Protein AF-A0A0D3BZV1-F1 (afdb_monomer)

Sequence (104 aa):
MSDSVYKWCCLAWLLQIIHDAIEQVKGIYVVIADHGNAEDMVKRDKARKAALDKEGKLQILASHTLKPVPMEVHGLANVAATVMNIHGYVVPSEYEPTLIEVVE

Solvent-accessible surface area (backbone atoms only — not comparable to full-atom values): 6650 Å² total; per-residue (Å²): 134,60,74,66,60,55,52,52,50,52,50,55,52,50,49,49,57,53,49,58,56,34,57,76,70,70,55,86,87,84,84,79,57,95,64,29,36,90,90,52,56,53,35,62,44,98,84,68,43,80,30,59,49,98,87,67,45,77,34,72,37,88,57,72,49,90,54,74,36,90,48,87,89,61,65,78,66,21,51,60,29,31,54,34,46,76,72,72,45,87,64,63,90,88,53,46,66,51,84,71,79,88,81,134

Foldseek 3Di:
DDPLVVVVVVVVVVVVVVVVVCVVVVHDDDDKDQFADSVDQFDADPVRDFDADPVRHTHTDPDTDPDDMPPRPDHPQQVVQQVCVSVVHDDDPPGDHHPDDDDD

pLDDT: mean 89.79, std 10.53, range [46.62, 98.31]

Organism: NCBI:txid109376

Mean predicted aligned error: 5.59 Å

Radius of gyration: 18.83 Å; Cα contacts (8 Å, |Δi|>4): 91; chains: 1; bounding box: 52×28×47 Å

Nearest PDB structures (foldseek):
  3nvl-assembly1_A  TM=9.425E-01  e=2.181E-07  Trypanosoma brucei brucei TREU927
  3igz-assembly1_B  TM=9.292E-01  e=7.372E-06  Leishmania mexicana
  6ldm-assembly1_A  TM=3.639E-01  e=9.628E-01  Saccharomyces cerevisiae S288C
  1ign-assembly2_B  TM=3.424E-01  e=2.844E+00  Saccharomyces cerevisiae

Secondary structure (DSSP, 8-state):
--HHHHHHHHHHHHHHHHHHHHHHTT-------SSB-TT--B-B-TTSPBPB-TTS-B-B--S-B-S--S-SSS-THHHHHHHHHHTTPPPPTTSPPPS-----

Structure (mmCIF, N/CA/C/O backbone):
data_AF-A0A0D3BZV1-F1
#
_entry.id   AF-A0A0D3BZV1-F1
#
loop_
_atom_site.group_PDB
_atom_site.id
_atom_site.type_symbol
_atom_site.label_atom_id
_atom_site.label_alt_id
_atom_site.label_comp_id
_atom_site.label_asym_id
_atom_site.label_entity_id
_atom_site.label_seq_id
_atom_site.pdbx_PDB_ins_code
_atom_site.Cartn_x
_atom_site.Cartn_y
_atom_site.Cartn_z
_atom_site.occupancy
_atom_site.B_iso_or_equiv
_atom_site.auth_seq_id
_atom_site.auth_comp_id
_atom_site.auth_asym_id
_atom_site.auth_atom_id
_atom_site.pdbx_PDB_model_num
ATOM 1 N N . MET A 1 1 ? -23.225 -11.616 6.254 1.00 46.62 1 MET A N 1
ATOM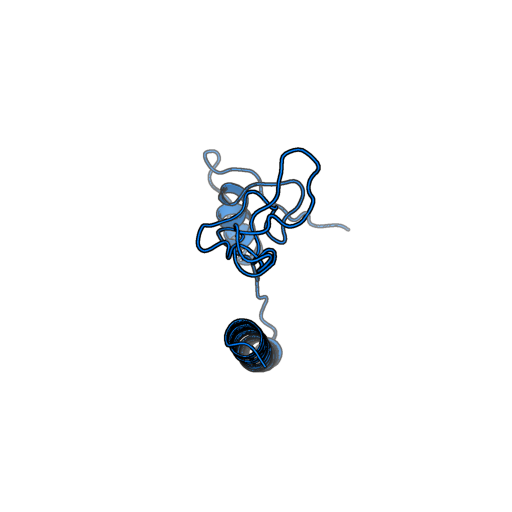 2 C CA . MET A 1 1 ? -21.881 -11.061 5.974 1.00 46.62 1 MET A CA 1
ATOM 3 C C . MET A 1 1 ? -22.014 -9.549 5.945 1.00 46.62 1 MET A C 1
ATOM 5 O O . MET A 1 1 ? -22.911 -9.079 5.261 1.00 46.62 1 MET A O 1
ATOM 9 N N . SER A 1 2 ? -21.243 -8.810 6.746 1.00 55.44 2 SER A N 1
ATOM 10 C CA . SER A 1 2 ? -21.292 -7.340 6.765 1.00 55.44 2 SER A CA 1
ATOM 11 C C . SER A 1 2 ? -20.643 -6.757 5.502 1.00 55.44 2 SER A C 1
ATOM 13 O O . SER A 1 2 ? -19.730 -7.369 4.948 1.00 55.44 2 SER A O 1
ATOM 15 N N . ASP A 1 3 ? -21.080 -5.574 5.063 1.00 59.75 3 ASP A N 1
ATOM 16 C CA . ASP A 1 3 ? -20.610 -4.900 3.835 1.00 59.75 3 ASP A CA 1
ATOM 17 C C . ASP A 1 3 ? -19.082 -4.753 3.735 1.00 59.75 3 ASP A C 1
ATOM 19 O O . ASP A 1 3 ? -18.526 -4.716 2.639 1.00 59.75 3 ASP A O 1
ATOM 23 N N . SER A 1 4 ? -18.381 -4.700 4.871 1.00 57.12 4 SER A N 1
ATOM 24 C CA . SER A 1 4 ? -16.915 -4.628 4.907 1.00 57.12 4 SER A CA 1
ATOM 25 C C . SER A 1 4 ? -16.259 -5.902 4.357 1.00 57.12 4 SER A C 1
ATOM 27 O O . SER A 1 4 ? -15.332 -5.815 3.558 1.00 57.12 4 SER A O 1
ATOM 29 N N . VAL A 1 5 ? -16.792 -7.090 4.678 1.00 61.19 5 VAL A N 1
ATOM 30 C CA . VAL A 1 5 ? -16.254 -8.372 4.178 1.00 61.19 5 VAL A CA 1
ATOM 31 C C . VAL A 1 5 ? -16.363 -8.449 2.654 1.00 61.19 5 VAL A C 1
ATOM 33 O O . VAL A 1 5 ? -15.419 -8.865 1.992 1.00 61.19 5 VAL A O 1
ATOM 36 N N . TYR A 1 6 ? -17.474 -7.975 2.082 1.00 60.78 6 TYR A N 1
ATOM 37 C CA . TYR A 1 6 ? -17.649 -7.938 0.629 1.00 60.78 6 TYR A CA 1
ATOM 38 C C . TYR A 1 6 ? -16.668 -6.988 -0.061 1.00 60.78 6 TYR A C 1
ATOM 40 O O . TYR A 1 6 ? -16.110 -7.346 -1.095 1.00 60.78 6 TYR A O 1
ATOM 48 N N . LYS A 1 7 ? -16.404 -5.806 0.514 1.00 67.00 7 LYS A N 1
ATOM 49 C CA . LYS A 1 7 ? -15.426 -4.857 -0.046 1.00 67.00 7 LYS A CA 1
ATOM 50 C C . LYS A 1 7 ? -14.019 -5.450 -0.098 1.00 67.00 7 LYS A C 1
ATOM 52 O O . LYS A 1 7 ? -13.345 -5.314 -1.116 1.00 67.00 7 LYS A O 1
ATOM 57 N N . TRP A 1 8 ? -13.611 -6.159 0.953 1.00 78.69 8 TRP A N 1
ATOM 58 C CA . TRP A 1 8 ? -12.328 -6.861 0.977 1.00 78.69 8 TRP A CA 1
ATOM 59 C C . TRP A 1 8 ? -12.254 -7.985 -0.059 1.00 78.69 8 TRP A C 1
ATOM 61 O O . TRP A 1 8 ? -11.241 -8.110 -0.743 1.00 78.69 8 TRP A O 1
ATOM 71 N N . CYS A 1 9 ? -13.329 -8.758 -0.233 1.00 83.75 9 CYS A N 1
ATOM 72 C CA . CYS A 1 9 ? -13.386 -9.788 -1.269 1.00 83.75 9 CYS A CA 1
ATOM 73 C C . CYS A 1 9 ? -13.277 -9.196 -2.682 1.00 83.75 9 CYS A C 1
ATOM 75 O O . CYS A 1 9 ? -12.551 -9.743 -3.509 1.00 83.75 9 CYS A O 1
ATOM 77 N N . CYS A 1 10 ? -13.942 -8.069 -2.956 1.00 90.12 10 CYS A N 1
ATOM 78 C CA . CYS A 1 10 ? -13.839 -7.390 -4.249 1.00 90.12 10 CYS A CA 1
ATOM 79 C C . CYS A 1 10 ? -12.420 -6.873 -4.516 1.00 90.12 10 CYS A C 1
ATOM 81 O O . CYS A 1 10 ? -11.918 -7.042 -5.624 1.00 90.12 10 CYS A O 1
ATOM 83 N N . LEU A 1 11 ? -11.766 -6.276 -3.510 1.00 90.50 11 LEU A N 1
ATOM 84 C CA . LEU A 1 11 ? -10.382 -5.814 -3.637 1.00 90.50 11 LEU A CA 1
ATOM 85 C C . LEU A 1 11 ? -9.429 -6.983 -3.904 1.00 90.50 11 LEU A C 1
ATOM 87 O O . LEU A 1 11 ? -8.634 -6.909 -4.833 1.00 90.50 11 LEU A O 1
ATOM 91 N N . ALA A 1 12 ? -9.535 -8.069 -3.136 1.00 91.31 12 ALA A N 1
ATOM 92 C CA . ALA A 1 12 ? -8.698 -9.253 -3.322 1.00 91.31 12 ALA A CA 1
ATOM 93 C C . ALA A 1 12 ? -8.871 -9.860 -4.723 1.00 91.31 12 ALA A C 1
ATOM 95 O O . ALA A 1 12 ? -7.891 -10.198 -5.382 1.00 91.31 12 ALA A O 1
ATOM 96 N N . TRP A 1 13 ? -10.112 -9.943 -5.208 1.00 95.12 13 TRP A N 1
ATOM 97 C CA . TRP A 1 13 ? -10.397 -10.444 -6.549 1.00 95.12 13 TRP A CA 1
ATOM 98 C C . TRP A 1 13 ? -9.835 -9.532 -7.648 1.00 95.12 13 TRP A C 1
ATOM 100 O O . TRP A 1 13 ? -9.218 -10.016 -8.594 1.00 95.12 13 TRP A O 1
ATOM 110 N N . LEU A 1 14 ? -9.982 -8.212 -7.506 1.00 95.00 14 LEU A N 1
ATOM 111 C CA . LEU A 1 14 ? -9.411 -7.249 -8.448 1.00 95.00 14 LEU A CA 1
ATOM 112 C C . LEU A 1 14 ? -7.878 -7.308 -8.469 1.00 95.00 14 LEU A C 1
ATOM 114 O O . LEU A 1 14 ? -7.282 -7.276 -9.543 1.00 95.00 14 LEU A O 1
ATOM 118 N N . LEU A 1 15 ? -7.243 -7.417 -7.299 1.00 94.69 15 LEU A N 1
ATOM 119 C CA . LEU A 1 15 ? -5.790 -7.553 -7.197 1.00 94.69 15 LEU A CA 1
ATOM 120 C C . LEU A 1 15 ? -5.296 -8.812 -7.911 1.00 94.69 15 LEU A C 1
ATOM 122 O O . LEU A 1 15 ? -4.290 -8.731 -8.606 1.00 94.69 15 LEU A O 1
ATOM 126 N N . GLN A 1 16 ? -6.024 -9.929 -7.818 1.00 95.88 16 GLN A N 1
ATOM 127 C CA . GLN A 1 16 ? -5.684 -11.143 -8.562 1.00 95.88 16 GLN A CA 1
ATOM 128 C C . GLN A 1 16 ? -5.728 -10.914 -10.079 1.00 95.88 16 GLN A C 1
ATOM 130 O O . GLN A 1 16 ? -4.803 -11.290 -10.787 1.00 95.88 16 GLN A O 1
ATOM 135 N N . ILE A 1 17 ? -6.763 -10.238 -10.584 1.00 97.44 17 ILE A N 1
ATOM 136 C CA . ILE A 1 17 ? -6.879 -9.938 -12.020 1.00 97.44 17 ILE A CA 1
ATOM 137 C C . ILE A 1 17 ? -5.708 -9.069 -12.499 1.00 97.44 17 ILE A C 1
ATOM 139 O O . ILE A 1 17 ? -5.140 -9.315 -13.562 1.00 97.44 17 ILE A O 1
ATOM 143 N N . ILE A 1 18 ? -5.350 -8.041 -11.724 1.00 97.25 18 ILE A N 1
ATOM 144 C CA . ILE A 1 18 ? -4.241 -7.138 -12.057 1.00 97.25 18 ILE A CA 1
ATOM 145 C C . ILE A 1 18 ? -2.907 -7.887 -12.005 1.00 97.25 18 ILE A C 1
ATOM 147 O O . ILE A 1 18 ? -2.093 -7.737 -12.913 1.00 97.25 18 ILE A O 1
ATOM 151 N N . HIS A 1 19 ? -2.700 -8.710 -10.977 1.00 96.50 19 HIS A N 1
ATOM 152 C CA . HIS A 1 19 ? -1.525 -9.562 -10.833 1.00 96.50 19 HIS A CA 1
ATOM 153 C C . HIS A 1 19 ? -1.310 -10.435 -12.073 1.00 96.50 19 HIS A C 1
ATOM 155 O O . HIS A 1 19 ? -0.256 -10.359 -12.704 1.00 96.50 19 HIS A O 1
ATOM 161 N N . ASP A 1 20 ? -2.340 -11.177 -12.482 1.00 97.75 20 ASP A N 1
ATOM 162 C CA . ASP A 1 20 ? -2.267 -12.098 -13.618 1.00 97.75 20 ASP A CA 1
ATOM 163 C C . ASP A 1 20 ? -1.978 -11.364 -14.939 1.00 97.75 20 ASP A C 1
ATOM 165 O O . ASP A 1 20 ? -1.305 -11.892 -15.827 1.00 97.75 20 ASP A O 1
ATOM 169 N N . ALA A 1 21 ? -2.470 -10.130 -15.094 1.00 98.19 21 ALA A N 1
ATOM 170 C CA . ALA A 1 21 ? -2.174 -9.297 -16.258 1.00 98.19 21 ALA A CA 1
ATOM 171 C C . ALA A 1 21 ? -0.717 -8.800 -16.270 1.00 98.19 21 ALA A C 1
ATOM 173 O O . ALA A 1 21 ? -0.087 -8.744 -17.326 1.00 98.19 21 ALA A O 1
ATOM 174 N N . ILE A 1 22 ? -0.170 -8.450 -15.105 1.00 97.75 22 ILE A N 1
ATOM 175 C CA . ILE A 1 22 ? 1.205 -7.954 -14.969 1.00 97.75 22 ILE A CA 1
ATOM 176 C C . ILE A 1 22 ? 2.217 -9.091 -15.148 1.00 97.75 22 ILE A C 1
ATOM 178 O O . ILE A 1 22 ? 3.241 -8.895 -15.807 1.00 97.75 22 ILE A O 1
ATOM 182 N N . GLU A 1 23 ? 1.911 -10.296 -14.660 1.00 97.12 23 GLU A N 1
ATOM 183 C CA . GLU A 1 23 ? 2.743 -11.483 -14.890 1.00 97.12 23 GLU A CA 1
ATOM 184 C C . GLU A 1 23 ? 2.890 -11.814 -16.382 1.00 97.12 23 GLU A C 1
ATOM 186 O O . GLU A 1 23 ? 3.992 -12.131 -16.836 1.00 97.12 23 GLU A O 1
ATOM 191 N N . GLN A 1 24 ? 1.823 -11.669 -17.180 1.00 98.31 24 GLN A N 1
ATOM 192 C CA . GLN A 1 24 ? 1.865 -11.918 -18.631 1.00 98.31 24 GLN A CA 1
ATOM 193 C C . GLN A 1 24 ? 2.882 -11.035 -19.364 1.00 98.31 24 GLN A C 1
ATOM 195 O O . GLN A 1 24 ? 3.458 -11.456 -20.369 1.00 98.31 24 GLN A O 1
ATOM 200 N N . VAL A 1 25 ? 3.127 -9.826 -18.857 1.00 97.88 25 VAL A N 1
ATOM 201 C CA . VAL A 1 25 ? 4.103 -8.883 -19.419 1.00 97.88 25 VAL A CA 1
ATOM 202 C C . VAL A 1 25 ? 5.425 -8.865 -18.649 1.00 97.88 25 VAL A C 1
ATOM 204 O O . VAL A 1 25 ? 6.292 -8.052 -18.962 1.00 97.88 25 VAL A O 1
ATOM 207 N N . LYS A 1 26 ? 5.601 -9.767 -17.668 1.00 97.25 26 LYS A N 1
ATOM 208 C CA . LYS A 1 26 ? 6.764 -9.824 -16.764 1.00 97.25 26 LYS A CA 1
ATOM 209 C C . LYS A 1 26 ? 7.046 -8.478 -16.085 1.00 97.25 26 LYS A C 1
ATOM 211 O O . LYS A 1 26 ? 8.200 -8.084 -15.924 1.00 97.25 26 LYS A O 1
ATOM 216 N N . GLY A 1 27 ? 5.982 -7.751 -15.751 1.00 96.00 27 GLY A N 1
ATOM 217 C CA . GLY A 1 27 ? 6.075 -6.460 -15.083 1.00 96.00 27 GLY A CA 1
ATOM 218 C C . GLY A 1 27 ? 6.287 -6.597 -13.577 1.00 96.00 27 GLY A C 1
ATOM 219 O O . GLY A 1 27 ? 6.247 -7.687 -13.010 1.00 96.00 27 GLY A O 1
ATOM 220 N N . ILE A 1 28 ? 6.478 -5.454 -12.926 1.00 95.12 28 ILE A N 1
ATOM 221 C CA . ILE A 1 28 ? 6.546 -5.326 -11.469 1.00 95.12 28 ILE A CA 1
ATOM 222 C C . ILE A 1 28 ? 5.349 -4.483 -11.033 1.00 95.12 28 ILE A C 1
ATOM 224 O O . ILE A 1 28 ? 4.987 -3.519 -11.708 1.00 95.12 28 ILE A O 1
ATOM 228 N N . TYR A 1 29 ? 4.735 -4.830 -9.906 1.00 93.75 29 TYR A N 1
ATOM 229 C CA . TYR A 1 29 ? 3.643 -4.062 -9.318 1.00 93.75 29 TYR A CA 1
ATOM 230 C C . TYR A 1 29 ? 3.913 -3.801 -7.840 1.00 93.75 29 TYR A C 1
ATOM 232 O O . TYR A 1 29 ? 4.557 -4.596 -7.159 1.00 93.75 29 TYR A O 1
ATOM 240 N N . VAL A 1 30 ? 3.426 -2.661 -7.357 1.00 92.19 30 VAL A N 1
ATOM 241 C CA . VAL A 1 30 ? 3.579 -2.214 -5.971 1.00 92.19 30 VAL A CA 1
ATOM 242 C C . VAL A 1 30 ? 2.181 -1.979 -5.411 1.00 92.19 30 VAL A C 1
ATOM 244 O O . VAL A 1 30 ? 1.415 -1.197 -5.973 1.00 92.19 30 VAL A O 1
ATOM 247 N N . VAL A 1 31 ? 1.838 -2.664 -4.320 1.00 92.31 31 VAL A N 1
ATOM 248 C CA . VAL A 1 31 ? 0.549 -2.519 -3.627 1.00 92.31 31 VAL A CA 1
ATOM 249 C C . VAL A 1 31 ? 0.786 -1.845 -2.286 1.00 92.31 31 VAL A C 1
ATOM 251 O O . VAL A 1 31 ? 1.541 -2.349 -1.460 1.00 92.31 31 VAL A O 1
ATOM 254 N N . ILE A 1 32 ? 0.117 -0.717 -2.069 1.00 92.69 32 ILE A N 1
ATOM 255 C CA . ILE A 1 32 ? 0.148 0.047 -0.819 1.00 92.69 32 ILE A CA 1
ATOM 256 C C . ILE A 1 32 ? -1.272 0.473 -0.425 1.00 92.69 32 ILE A C 1
ATOM 258 O O . ILE A 1 32 ? -2.212 0.338 -1.209 1.00 92.69 32 ILE A O 1
ATOM 262 N N . ALA A 1 33 ? -1.414 1.024 0.778 1.00 92.88 33 ALA A N 1
ATOM 263 C CA . ALA A 1 33 ? -2.583 1.794 1.192 1.00 92.88 33 ALA A CA 1
ATOM 264 C C . ALA A 1 33 ? -2.125 3.190 1.629 1.00 92.88 33 ALA A C 1
ATOM 266 O O . ALA A 1 33 ? -0.987 3.350 2.060 1.00 92.88 33 ALA A O 1
ATOM 267 N N . ASP A 1 34 ? -2.993 4.190 1.521 1.00 93.50 34 ASP A N 1
ATOM 268 C CA . ASP A 1 34 ? -2.741 5.565 1.965 1.00 93.50 34 ASP A CA 1
ATOM 269 C C . ASP A 1 34 ? -3.049 5.758 3.458 1.00 93.50 34 ASP A C 1
ATOM 271 O O . ASP A 1 34 ? -2.400 6.545 4.145 1.00 93.50 34 ASP A O 1
ATOM 275 N N . HIS A 1 35 ? -4.014 5.014 3.991 1.00 93.44 35 HIS A N 1
ATOM 276 C CA . HIS A 1 35 ? -4.316 4.996 5.417 1.00 93.44 35 HIS A CA 1
ATOM 277 C C . HIS A 1 35 ? -5.049 3.714 5.838 1.00 93.44 35 HIS A C 1
ATOM 279 O O . HIS A 1 35 ? -5.579 2.964 5.018 1.00 93.44 35 HIS A O 1
ATOM 285 N N . GLY A 1 36 ? -5.120 3.481 7.151 1.00 91.88 36 GLY A N 1
ATOM 286 C CA . GLY A 1 36 ? -5.967 2.443 7.737 1.00 91.88 36 GLY A CA 1
ATOM 287 C C . GLY A 1 36 ? -7.441 2.857 7.799 1.00 91.88 36 GLY A C 1
ATOM 288 O O . GLY A 1 36 ? -7.778 4.042 7.883 1.00 91.88 36 GLY A O 1
ATOM 289 N N . ASN A 1 37 ? -8.333 1.877 7.753 1.00 92.38 37 ASN A N 1
ATOM 290 C CA . ASN A 1 37 ? -9.767 2.001 7.999 1.00 92.38 37 ASN A CA 1
ATOM 291 C C . ASN A 1 37 ? -10.339 0.614 8.331 1.00 92.38 37 ASN A C 1
ATOM 293 O O . ASN A 1 37 ? -10.693 0.309 9.470 1.00 92.38 37 ASN A O 1
ATOM 297 N N . ALA A 1 38 ? -10.395 -0.251 7.318 1.00 90.75 38 ALA A N 1
ATOM 298 C CA . ALA A 1 38 ? -11.230 -1.438 7.365 1.00 90.75 38 ALA A CA 1
ATOM 299 C C . ALA A 1 38 ? -10.662 -2.593 8.220 1.00 90.75 38 ALA A C 1
ATOM 301 O O . ALA A 1 38 ? -11.338 -3.598 8.442 1.00 90.75 38 ALA A O 1
ATOM 302 N N . GLU A 1 39 ? -9.451 -2.429 8.748 1.00 90.62 39 GLU A N 1
ATOM 303 C CA . GLU A 1 39 ? -8.795 -3.307 9.715 1.00 90.62 39 GLU A CA 1
ATOM 304 C C . GLU A 1 39 ? -9.189 -3.053 11.185 1.00 90.62 39 GLU A C 1
ATOM 306 O O . GLU A 1 39 ? -8.793 -3.827 12.064 1.00 90.62 39 GLU A O 1
ATOM 311 N N . ASP A 1 40 ? -9.925 -1.978 11.495 1.00 91.25 40 ASP A N 1
ATOM 312 C CA . ASP A 1 40 ? -10.559 -1.792 12.807 1.00 91.25 40 ASP A CA 1
ATOM 313 C C . ASP A 1 40 ? -11.892 -1.045 12.672 1.00 91.25 40 ASP A C 1
ATOM 315 O O . ASP A 1 40 ? -11.948 0.174 12.602 1.00 91.25 40 ASP A O 1
ATOM 319 N N . MET A 1 41 ? -12.998 -1.786 12.666 1.00 92.44 41 MET A N 1
ATOM 320 C CA . MET A 1 41 ? -14.339 -1.221 12.451 1.00 92.44 41 MET A CA 1
ATOM 321 C C . MET A 1 41 ? -15.0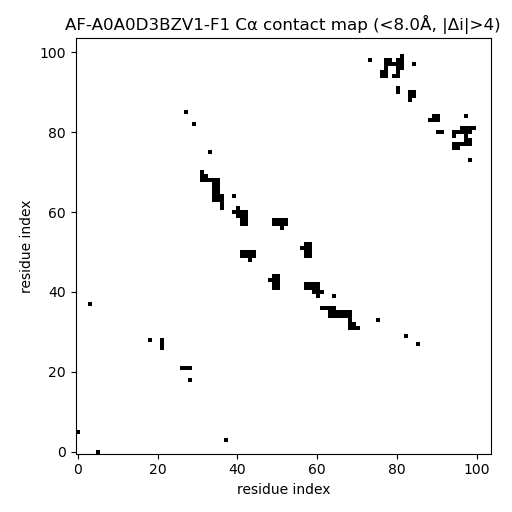59 -0.839 13.752 1.00 92.44 41 MET A C 1
ATOM 323 O O . MET A 1 41 ? -16.259 -0.554 13.740 1.00 92.44 41 MET A O 1
ATOM 327 N N . VAL A 1 42 ? -14.364 -0.875 14.892 1.00 93.56 42 VAL A N 1
ATOM 328 C CA . VAL A 1 42 ? -14.957 -0.686 16.222 1.00 93.56 42 VAL A CA 1
ATOM 329 C C . VAL A 1 42 ? -14.129 0.306 17.029 1.00 93.56 42 VAL A C 1
ATOM 331 O O . VAL A 1 42 ? -12.904 0.226 17.078 1.00 93.56 42 VAL A O 1
ATOM 334 N N . LYS A 1 43 ? -14.798 1.246 17.701 1.00 93.25 43 LYS A N 1
ATOM 335 C CA . LYS A 1 43 ? -14.126 2.189 18.601 1.00 93.25 43 LYS A CA 1
ATOM 336 C C . LYS A 1 43 ? -13.493 1.443 19.771 1.00 93.25 43 LYS A C 1
ATOM 338 O O . LYS A 1 43 ? -14.058 0.481 20.287 1.00 93.25 43 LYS A O 1
ATOM 343 N N . ARG A 1 44 ? -12.339 1.922 20.227 1.00 91.81 44 ARG A N 1
ATOM 344 C CA . ARG A 1 44 ? -11.599 1.333 21.348 1.00 91.81 44 ARG A CA 1
ATOM 345 C C . ARG A 1 44 ? -11.644 2.262 22.554 1.00 91.81 44 ARG A C 1
ATOM 347 O O . ARG A 1 44 ? -11.539 3.477 22.399 1.00 91.81 44 ARG A O 1
ATOM 354 N N . ASP A 1 45 ? -11.789 1.703 23.749 1.00 89.81 45 ASP A N 1
ATOM 355 C CA . ASP A 1 45 ? -11.595 2.451 24.989 1.00 89.81 45 ASP A CA 1
ATOM 356 C C . ASP A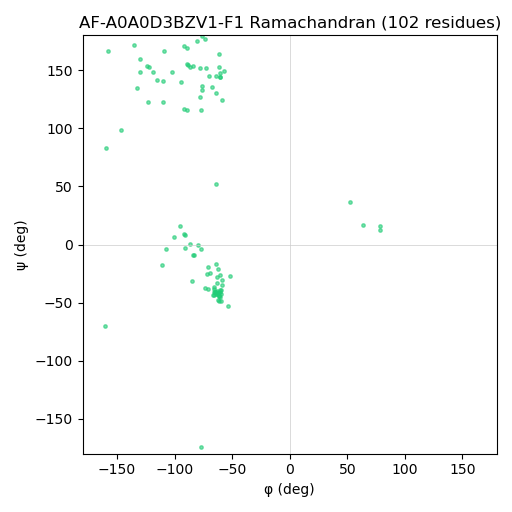 1 45 ? -10.096 2.669 25.287 1.00 89.81 45 ASP A C 1
ATOM 358 O O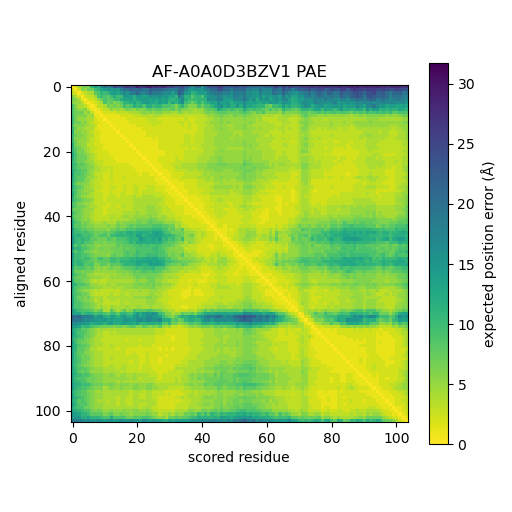 . ASP A 1 45 ? -9.209 2.207 24.561 1.00 89.81 45 ASP A O 1
ATOM 362 N N . LYS A 1 46 ? -9.786 3.358 26.391 1.00 90.06 46 LYS A N 1
ATOM 363 C CA . LYS A 1 46 ? -8.394 3.589 26.820 1.00 90.06 46 LYS A CA 1
ATOM 364 C C . LYS A 1 46 ? -7.635 2.293 27.151 1.00 90.06 46 LYS A C 1
ATOM 366 O O . LYS A 1 46 ? -6.409 2.293 27.122 1.00 90.06 46 LYS A O 1
ATOM 371 N N . ALA A 1 47 ? -8.342 1.202 27.444 1.00 90.94 47 ALA A N 1
ATOM 372 C CA . ALA A 1 47 ? -7.783 -0.126 27.684 1.00 90.94 47 ALA A CA 1
ATOM 373 C C . ALA A 1 47 ? -7.683 -0.972 26.396 1.00 90.94 47 ALA A C 1
ATOM 375 O O . ALA A 1 47 ? -7.366 -2.159 26.464 1.00 90.94 47 ALA A O 1
ATOM 376 N N . ARG A 1 48 ? -7.933 -0.369 25.223 1.00 86.38 48 ARG A N 1
ATOM 377 C CA . ARG A 1 48 ? -7.958 -1.003 23.894 1.00 86.38 48 ARG A CA 1
ATOM 378 C C . ARG A 1 48 ? -9.044 -2.072 23.705 1.00 86.38 48 ARG A C 1
ATOM 380 O O . ARG A 1 48 ? -8.986 -2.846 22.743 1.00 86.38 48 ARG A O 1
ATOM 387 N N . LYS A 1 49 ? -10.058 -2.109 24.571 1.00 92.12 49 LYS A N 1
ATOM 388 C CA . LYS A 1 49 ? -11.230 -2.981 24.414 1.00 92.12 49 LYS A CA 1
ATOM 389 C C . LYS A 1 49 ? -12.257 -2.330 23.496 1.00 92.12 49 LYS A C 1
ATOM 391 O O . LYS A 1 49 ? -12.307 -1.108 23.383 1.00 92.12 49 LYS A O 1
ATOM 396 N N . ALA A 1 50 ? -13.067 -3.151 22.834 1.00 93.69 50 ALA A N 1
ATOM 397 C CA . ALA A 1 50 ? -14.178 -2.671 22.020 1.00 93.69 50 ALA A CA 1
ATOM 398 C C . ALA A 1 50 ? -15.151 -1.847 22.878 1.00 93.69 50 ALA A C 1
ATOM 400 O O . ALA A 1 50 ? -15.643 -2.326 23.899 1.00 93.69 50 ALA A O 1
ATOM 401 N N . ALA A 1 51 ? -15.414 -0.611 22.464 1.00 92.94 51 ALA A N 1
ATOM 402 C CA . ALA A 1 51 ? -16.334 0.281 23.143 1.00 92.94 51 ALA A CA 1
ATOM 403 C C . ALA A 1 51 ? -17.779 -0.121 22.836 1.00 92.94 51 ALA A C 1
ATOM 405 O O . ALA A 1 51 ? -18.148 -0.334 21.676 1.00 92.94 51 ALA A O 1
ATOM 406 N N . LEU A 1 52 ? -18.591 -0.181 23.888 1.00 93.12 52 LEU A N 1
ATOM 407 C CA . LEU A 1 52 ? -20.022 -0.435 23.797 1.00 93.12 52 LEU A CA 1
ATOM 408 C C . LEU A 1 52 ? -20.805 0.872 23.957 1.00 93.12 52 LEU A C 1
ATOM 410 O O . LEU A 1 52 ? -20.349 1.808 24.619 1.00 93.12 52 LEU A O 1
ATOM 414 N N . ASP A 1 53 ? -21.957 0.972 23.308 1.00 90.94 53 ASP A N 1
ATOM 415 C CA . ASP A 1 53 ? -22.948 2.006 23.596 1.00 90.94 53 ASP A CA 1
ATOM 416 C C . ASP A 1 53 ? -23.739 1.669 24.873 1.00 90.94 53 ASP A C 1
ATOM 418 O O . ASP A 1 53 ? -23.421 0.730 25.608 1.00 90.94 53 ASP A O 1
ATOM 422 N N . LYS A 1 54 ? -24.755 2.480 25.179 1.00 92.50 54 LYS A N 1
ATOM 423 C CA . LYS A 1 54 ? -25.572 2.302 26.386 1.00 92.50 54 LYS A CA 1
ATOM 424 C C . LYS A 1 54 ? -26.442 1.047 26.300 1.00 92.50 54 LYS A C 1
ATOM 426 O O . LYS A 1 54 ? -26.814 0.499 27.333 1.00 92.50 54 LYS A O 1
ATOM 431 N N . GLU A 1 55 ? -26.741 0.593 25.088 1.00 93.25 55 GLU A N 1
ATOM 432 C CA . GLU A 1 55 ? -27.509 -0.610 24.786 1.00 93.25 55 GLU A CA 1
ATOM 433 C C . GLU A 1 55 ? -26.636 -1.880 24.733 1.00 93.25 55 GLU A C 1
ATOM 435 O O . GLU A 1 55 ? -27.151 -2.972 24.486 1.00 93.25 55 GLU A O 1
ATOM 440 N N . GLY A 1 56 ? -25.324 -1.761 24.967 1.00 91.12 56 GLY A N 1
ATOM 441 C CA . GLY A 1 56 ? -24.382 -2.879 24.940 1.00 91.12 56 GLY A CA 1
ATOM 442 C C . GLY A 1 56 ? -23.965 -3.319 23.533 1.00 91.12 56 GLY A C 1
ATOM 443 O O . GLY A 1 56 ? -23.360 -4.382 23.387 1.00 91.12 56 GLY A O 1
ATOM 444 N N . LYS A 1 57 ? -24.264 -2.536 22.490 1.00 92.69 57 LYS A N 1
ATOM 445 C CA . LYS A 1 57 ? -23.823 -2.799 21.114 1.00 92.69 57 LYS A CA 1
ATOM 446 C C . LYS A 1 57 ? -22.472 -2.151 20.840 1.00 92.69 57 LYS A C 1
ATOM 448 O O . LYS A 1 57 ? -22.082 -1.173 21.469 1.00 92.69 57 LYS A O 1
ATOM 453 N N . LEU A 1 58 ? -21.748 -2.702 19.868 1.00 93.62 58 LEU A N 1
ATOM 454 C CA . LEU A 1 58 ? -20.454 -2.171 19.443 1.00 93.62 58 LEU A CA 1
ATOM 455 C C . LEU A 1 58 ? -20.616 -0.774 18.844 1.00 93.62 58 LEU A C 1
ATOM 457 O O . LEU A 1 58 ? -21.409 -0.570 17.923 1.00 93.62 58 LEU A O 1
ATOM 461 N N . GLN A 1 59 ? -19.796 0.166 19.303 1.00 92.75 59 GLN A N 1
ATOM 462 C CA . GLN A 1 59 ? -19.699 1.464 18.655 1.00 92.75 59 GLN A CA 1
ATOM 463 C C . GLN A 1 59 ? -18.857 1.349 17.383 1.00 92.75 59 GLN A C 1
ATOM 465 O O . GLN A 1 59 ? -17.656 1.084 17.446 1.00 92.75 59 GLN A O 1
ATOM 470 N N . ILE A 1 60 ? -19.476 1.596 16.229 1.00 93.31 60 ILE A N 1
ATOM 471 C CA . ILE A 1 60 ? -18.798 1.537 14.931 1.00 93.31 60 ILE A CA 1
ATOM 472 C C . ILE A 1 60 ? -17.757 2.658 14.809 1.00 93.31 60 ILE A C 1
ATOM 474 O O . ILE A 1 60 ? -18.024 3.820 15.140 1.00 93.31 60 ILE A O 1
ATOM 478 N N . LEU A 1 61 ? -16.572 2.303 14.312 1.00 91.75 61 LEU A N 1
ATOM 479 C CA . LEU A 1 61 ? -15.558 3.252 13.867 1.00 91.75 61 LEU A CA 1
ATOM 480 C C . LEU A 1 61 ? -15.753 3.504 12.370 1.00 91.75 61 LEU A C 1
ATOM 482 O O . LEU A 1 61 ? -15.652 2.584 11.567 1.00 91.75 61 LEU A O 1
ATOM 486 N N . ALA A 1 62 ? -16.076 4.747 12.013 1.00 91.44 62 ALA A N 1
ATOM 487 C CA . ALA A 1 62 ? -16.238 5.177 10.621 1.00 91.44 62 ALA A CA 1
ATOM 488 C C . ALA A 1 62 ? -15.087 6.080 10.136 1.00 91.44 62 ALA A C 1
ATOM 490 O O . ALA A 1 62 ? -15.072 6.486 8.978 1.00 91.44 62 ALA A O 1
ATOM 491 N N . SER A 1 63 ? -14.153 6.432 11.024 1.00 93.31 63 SER A N 1
ATOM 492 C CA . SER A 1 63 ? -12.967 7.225 10.698 1.00 93.31 63 SER A CA 1
ATOM 493 C C . SER A 1 63 ? -11.807 6.333 10.267 1.00 93.31 63 SER A C 1
ATOM 495 O O . SER A 1 63 ? -11.824 5.124 10.485 1.00 93.31 63 SER A O 1
ATOM 497 N N . HIS A 1 64 ? -10.757 6.955 9.737 1.00 95.88 64 HIS A N 1
ATOM 498 C CA . HIS A 1 64 ? -9.473 6.288 9.541 1.00 95.88 64 HIS A CA 1
ATOM 499 C C . HIS A 1 64 ? -8.880 5.827 10.873 1.00 95.88 64 HIS A C 1
ATOM 501 O O . HIS A 1 64 ? -9.280 6.286 11.954 1.00 95.88 64 HIS A O 1
ATOM 507 N N . THR A 1 65 ? -7.897 4.940 10.778 1.00 92.56 65 THR A N 1
ATOM 508 C CA . THR A 1 65 ? -7.099 4.505 11.920 1.00 92.56 65 THR A CA 1
ATOM 509 C C . THR A 1 65 ? -5.677 5.055 11.824 1.00 92.56 65 THR A C 1
ATOM 511 O O . THR A 1 65 ? -5.239 5.550 10.788 1.00 92.56 65 THR A O 1
ATOM 514 N N . LEU A 1 66 ? -4.953 4.952 12.937 1.00 91.81 66 LEU A N 1
ATOM 515 C CA . LEU A 1 66 ? -3.516 5.223 13.005 1.00 91.81 66 LEU A CA 1
ATOM 516 C C . LEU A 1 66 ? -2.684 3.942 12.867 1.00 91.81 66 LEU A C 1
ATOM 518 O O . LEU A 1 66 ? -1.519 3.924 13.263 1.00 91.81 66 LEU A O 1
ATOM 522 N N . LYS A 1 67 ? -3.283 2.841 12.397 1.00 89.62 67 LYS A N 1
ATOM 523 C CA . LYS A 1 67 ? -2.508 1.631 12.140 1.00 89.62 67 LYS A CA 1
ATOM 524 C C . LYS A 1 67 ? -1.601 1.862 10.930 1.00 89.62 67 LYS A C 1
ATOM 526 O O . LYS A 1 67 ? -2.007 2.566 10.003 1.00 89.62 67 LYS A O 1
ATOM 531 N N . PRO A 1 68 ? -0.389 1.286 10.936 1.00 89.44 68 PRO A N 1
ATOM 532 C CA . PRO A 1 68 ? 0.464 1.339 9.765 1.00 89.44 68 PRO A CA 1
ATOM 533 C C . PRO A 1 68 ? -0.241 0.665 8.584 1.00 89.44 68 PRO A C 1
ATOM 535 O O . PRO A 1 68 ? -0.963 -0.323 8.743 1.00 89.44 68 PRO A O 1
ATOM 538 N N . VAL A 1 69 ? -0.019 1.219 7.398 1.00 90.69 69 VAL A N 1
ATOM 539 C CA . VAL A 1 69 ? -0.322 0.557 6.123 1.00 90.69 69 VAL A CA 1
ATOM 540 C C . VAL A 1 69 ? 0.719 -0.553 5.879 1.00 90.69 69 VAL A C 1
ATOM 542 O O . VAL A 1 69 ? 1.618 -0.693 6.708 1.00 90.69 69 VAL A O 1
ATOM 545 N N . PRO A 1 70 ? 0.634 -1.365 4.804 1.00 81.38 70 PRO A N 1
ATOM 546 C CA . PRO A 1 70 ? 1.611 -2.419 4.465 1.00 81.38 70 PRO A CA 1
ATOM 547 C C . PRO A 1 70 ? 3.041 -1.921 4.138 1.00 81.38 70 PRO A C 1
ATOM 549 O O . PRO A 1 70 ? 3.597 -2.240 3.095 1.00 81.38 70 PRO A O 1
ATOM 552 N N . MET A 1 71 ? 3.617 -1.112 5.027 1.00 71.12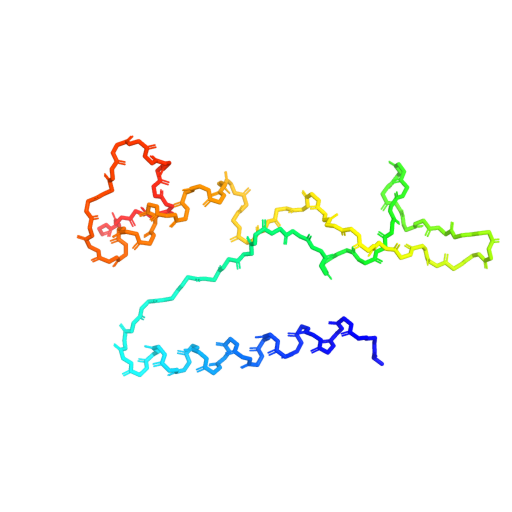 71 MET A N 1
ATOM 553 C CA . MET A 1 71 ? 4.934 -0.484 5.046 1.00 71.12 71 MET A CA 1
ATOM 554 C C . MET A 1 71 ? 5.231 -0.113 6.514 1.00 71.12 71 MET A C 1
ATOM 556 O O . MET A 1 71 ? 4.949 0.996 6.957 1.00 71.12 71 MET A O 1
ATOM 560 N N . GLU A 1 72 ? 5.726 -1.061 7.314 1.00 58.12 72 GLU A N 1
ATOM 561 C CA . GLU A 1 72 ? 5.765 -0.902 8.782 1.00 58.12 72 GLU A CA 1
ATOM 562 C C . GLU A 1 72 ? 6.810 0.107 9.297 1.00 58.12 72 GLU A C 1
ATOM 564 O O . GLU A 1 72 ? 6.636 0.656 10.383 1.00 58.12 72 GLU A O 1
ATOM 569 N N . VAL A 1 73 ? 7.886 0.360 8.541 1.00 64.94 73 VAL A N 1
ATOM 570 C CA . VAL A 1 73 ? 9.051 1.150 9.006 1.00 64.94 73 VAL A CA 1
ATOM 571 C C . VAL A 1 73 ? 9.179 2.512 8.307 1.00 64.94 73 VAL A C 1
ATOM 573 O O . VAL A 1 73 ? 9.837 3.409 8.825 1.00 64.94 73 VAL A O 1
ATOM 576 N N . HIS A 1 74 ? 8.518 2.707 7.165 1.00 82.81 74 HIS A N 1
ATOM 577 C CA . HIS A 1 74 ? 8.707 3.876 6.300 1.00 82.81 74 HIS A CA 1
ATOM 578 C C . HIS A 1 74 ? 7.375 4.536 5.921 1.00 82.81 74 HIS A C 1
ATOM 580 O O . HIS A 1 74 ? 6.317 3.916 6.006 1.00 82.81 74 HIS A O 1
ATOM 586 N N . GLY A 1 75 ? 7.422 5.805 5.507 1.00 88.62 75 GLY A N 1
ATOM 587 C CA . GLY A 1 75 ? 6.234 6.592 5.176 1.00 88.62 75 GLY A CA 1
ATOM 588 C C . GLY A 1 75 ? 5.844 6.530 3.698 1.00 88.62 75 GLY A C 1
ATOM 589 O O . GLY A 1 75 ? 6.600 6.074 2.844 1.00 88.62 75 GLY A O 1
ATOM 590 N N . LEU A 1 76 ? 4.666 7.070 3.371 1.00 92.69 76 LEU A N 1
ATOM 591 C CA . LEU A 1 76 ? 4.172 7.137 1.987 1.00 92.69 76 LEU A CA 1
ATOM 592 C C . LEU A 1 76 ? 5.082 7.940 1.048 1.00 92.69 76 LEU A C 1
ATOM 594 O O . LEU A 1 76 ? 5.109 7.681 -0.152 1.00 92.69 76 LEU A O 1
ATOM 598 N N . ALA A 1 77 ? 5.845 8.895 1.582 1.00 94.38 77 ALA A N 1
ATOM 599 C CA . ALA A 1 77 ? 6.764 9.712 0.796 1.00 94.38 77 ALA A CA 1
ATOM 600 C C . ALA A 1 77 ? 7.885 8.882 0.131 1.00 94.38 77 ALA A C 1
ATOM 602 O O . ALA A 1 77 ? 8.324 9.222 -0.966 1.00 94.38 77 ALA A O 1
ATOM 603 N N . ASN A 1 78 ? 8.277 7.745 0.720 1.00 94.94 78 ASN A N 1
ATOM 604 C CA . ASN A 1 78 ? 9.291 6.839 0.167 1.00 94.94 78 ASN A CA 1
ATOM 605 C C . ASN A 1 78 ? 8.807 6.066 -1.080 1.00 94.94 78 ASN A C 1
ATOM 607 O O . ASN A 1 78 ? 9.611 5.543 -1.860 1.00 94.94 78 ASN A O 1
ATOM 611 N N . VAL A 1 79 ? 7.488 5.974 -1.293 1.00 94.25 79 VAL A N 1
ATOM 612 C CA . VAL A 1 79 ? 6.902 5.188 -2.394 1.00 94.25 79 VAL A CA 1
ATOM 613 C C . VAL A 1 79 ? 7.274 5.782 -3.751 1.00 94.25 79 VAL A C 1
ATOM 615 O O . VAL A 1 79 ? 7.566 5.037 -4.684 1.00 94.25 79 VAL A O 1
ATOM 618 N N . ALA A 1 80 ? 7.337 7.112 -3.859 1.00 94.88 80 ALA A N 1
ATOM 619 C CA . ALA A 1 80 ? 7.689 7.783 -5.108 1.00 94.88 80 ALA A CA 1
ATOM 620 C C . ALA A 1 80 ? 9.106 7.409 -5.578 1.00 94.88 80 ALA A C 1
ATOM 622 O O . ALA A 1 80 ? 9.283 6.980 -6.719 1.00 94.88 80 ALA A O 1
ATOM 623 N N . ALA A 1 81 ? 10.096 7.485 -4.683 1.00 95.88 81 ALA A N 1
ATOM 624 C CA . ALA A 1 81 ? 11.469 7.073 -4.973 1.00 95.88 81 ALA A CA 1
ATOM 625 C C . ALA A 1 81 ? 11.567 5.585 -5.341 1.00 95.88 81 ALA A C 1
ATOM 627 O O . ALA A 1 81 ? 12.241 5.221 -6.304 1.00 95.88 81 ALA A O 1
ATOM 628 N N . THR A 1 82 ? 10.822 4.737 -4.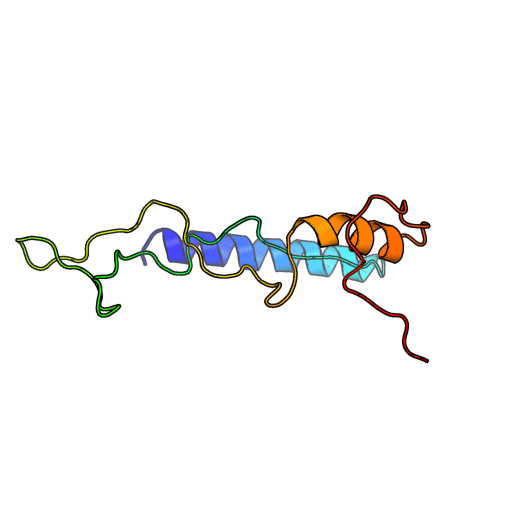628 1.00 95.00 82 THR A N 1
ATOM 629 C CA . THR A 1 82 ? 10.764 3.291 -4.886 1.00 95.00 82 THR A CA 1
ATOM 630 C C . THR A 1 82 ? 10.267 2.988 -6.297 1.00 95.00 82 THR A C 1
ATOM 632 O O . THR A 1 82 ? 10.909 2.246 -7.039 1.00 95.00 82 THR A O 1
ATOM 635 N N . VAL A 1 83 ? 9.159 3.610 -6.712 1.00 95.50 83 VAL A N 1
ATOM 636 C CA . VAL A 1 83 ? 8.606 3.431 -8.061 1.00 95.50 83 VAL A CA 1
ATOM 637 C C . VAL A 1 83 ? 9.579 3.944 -9.124 1.00 95.50 83 VAL A C 1
ATOM 639 O O . VAL A 1 83 ? 9.765 3.273 -10.138 1.00 95.50 83 VAL A O 1
ATOM 642 N N . MET A 1 84 ? 10.239 5.084 -8.901 1.00 96.56 84 MET A N 1
ATOM 643 C CA . MET A 1 84 ? 11.246 5.608 -9.832 1.00 96.56 84 MET A CA 1
ATOM 644 C C . MET A 1 84 ? 12.422 4.643 -10.021 1.00 96.56 84 MET A C 1
ATOM 646 O O . MET A 1 84 ? 12.810 4.384 -11.161 1.00 96.56 84 MET A O 1
ATOM 650 N N . ASN A 1 85 ? 12.953 4.066 -8.939 1.00 95.50 85 ASN A N 1
ATOM 651 C CA . ASN A 1 85 ? 14.035 3.089 -9.042 1.00 95.50 85 ASN A CA 1
ATOM 652 C C . ASN A 1 85 ? 13.605 1.792 -9.73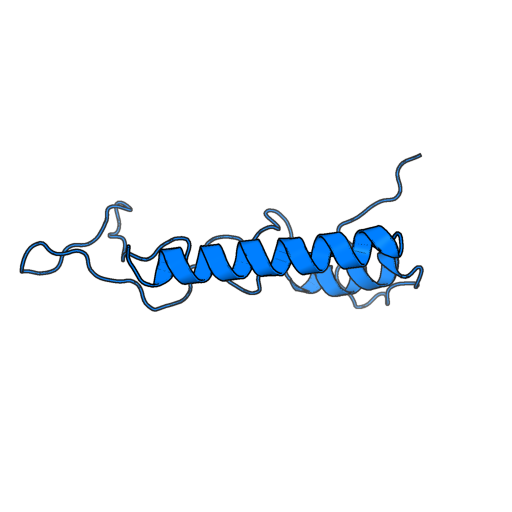2 1.00 95.50 85 ASN A C 1
ATOM 654 O O . ASN A 1 85 ? 14.367 1.282 -10.549 1.00 95.50 85 ASN A O 1
ATOM 658 N N . ILE A 1 86 ? 12.388 1.295 -9.484 1.00 95.50 86 ILE A N 1
ATOM 659 C CA . ILE A 1 86 ? 11.843 0.121 -10.194 1.00 95.50 86 ILE A CA 1
ATOM 660 C C . ILE A 1 86 ? 11.783 0.366 -11.71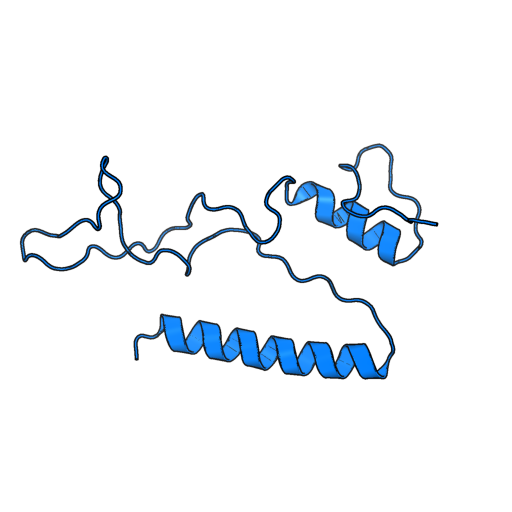0 1.00 95.50 86 ILE A C 1
ATOM 662 O O . ILE A 1 86 ? 12.029 -0.543 -12.497 1.00 95.50 86 ILE A O 1
ATOM 666 N N . HIS A 1 87 ? 11.505 1.601 -12.128 1.00 94.94 87 HIS A N 1
ATOM 667 C CA . HIS A 1 87 ? 11.508 1.994 -13.540 1.00 94.94 87 HIS A CA 1
ATOM 668 C C . HIS A 1 87 ? 12.914 2.265 -14.109 1.00 94.94 87 HIS A C 1
ATOM 670 O O . HIS A 1 87 ? 13.037 2.597 -15.287 1.00 94.94 87 HIS A O 1
ATOM 676 N N . GLY A 1 88 ? 13.975 2.140 -13.306 1.00 95.12 88 GLY A N 1
ATOM 677 C CA . GLY A 1 88 ? 15.354 2.393 -13.732 1.00 95.12 88 GLY A CA 1
ATOM 678 C C . GLY A 1 88 ? 15.735 3.875 -13.808 1.00 95.12 88 GLY A C 1
ATOM 679 O O . GLY A 1 88 ? 16.743 4.213 -14.428 1.00 95.12 88 GLY A O 1
ATOM 680 N N . TYR A 1 89 ? 14.957 4.769 -13.193 1.00 96.81 89 TYR A N 1
ATOM 681 C CA . TYR A 1 89 ? 15.290 6.191 -13.121 1.00 96.81 89 TYR A CA 1
ATOM 682 C C . TYR A 1 89 ? 16.154 6.522 -11.902 1.00 96.81 89 TYR A C 1
ATOM 684 O O . TYR A 1 89 ? 16.106 5.862 -10.859 1.00 96.81 89 TYR A O 1
ATOM 692 N N . VAL A 1 90 ? 16.916 7.610 -12.033 1.00 95.50 90 VAL A N 1
ATOM 693 C CA . VAL A 1 90 ? 17.615 8.248 -10.915 1.00 95.50 90 VAL A CA 1
ATOM 694 C C . VAL A 1 90 ? 16.607 9.072 -10.120 1.00 95.50 90 VAL A C 1
ATOM 696 O O . VAL A 1 90 ? 15.893 9.904 -10.681 1.00 95.50 90 VAL A O 1
ATOM 699 N N . VAL A 1 91 ? 16.547 8.831 -8.814 1.00 96.81 91 VAL A N 1
ATOM 700 C CA . VAL A 1 91 ? 15.659 9.551 -7.897 1.00 96.81 91 VAL A CA 1
ATOM 701 C C . VAL A 1 91 ? 16.236 10.947 -7.613 1.00 96.81 91 VAL A C 1
ATOM 703 O O . VAL A 1 91 ? 17.444 11.057 -7.385 1.00 96.81 91 VAL A O 1
ATOM 706 N N . PRO A 1 92 ? 15.419 12.018 -7.605 1.00 96.69 92 PRO A N 1
ATOM 707 C CA . PRO A 1 92 ? 15.857 13.345 -7.183 1.00 96.69 92 PRO A CA 1
ATOM 708 C C . PRO A 1 92 ? 16.336 13.353 -5.728 1.00 96.69 92 PRO A C 1
ATOM 710 O O . PRO A 1 92 ? 15.739 12.712 -4.868 1.00 96.69 92 PRO A O 1
ATOM 713 N N . SER A 1 93 ? 17.363 14.146 -5.421 1.00 96.00 93 SER A N 1
ATOM 714 C CA . SER A 1 93 ? 17.930 14.235 -4.065 1.00 96.00 93 SER A CA 1
ATOM 715 C C . SER A 1 93 ? 16.972 14.794 -3.009 1.00 96.00 93 SER A C 1
ATOM 717 O O . SER A 1 93 ? 17.239 14.670 -1.820 1.00 96.00 93 SER A O 1
ATOM 719 N N . GLU A 1 94 ? 15.887 15.443 -3.430 1.00 96.88 94 GLU A N 1
ATOM 720 C CA . GLU A 1 94 ? 14.872 16.021 -2.540 1.00 96.88 94 GLU A CA 1
ATOM 721 C C . GLU A 1 94 ? 13.811 15.006 -2.087 1.00 96.88 94 GLU A C 1
ATOM 723 O O . GLU A 1 94 ? 12.969 15.337 -1.254 1.00 96.88 94 GLU A O 1
ATOM 728 N N . TYR A 1 95 ? 13.798 13.802 -2.664 1.00 96.81 95 TYR A N 1
ATOM 729 C CA . TYR A 1 95 ? 12.808 12.777 -2.345 1.00 96.81 95 TYR A CA 1
ATOM 730 C C . TYR A 1 95 ? 13.278 11.953 -1.149 1.00 96.81 95 TYR A C 1
ATOM 732 O O . TYR A 1 95 ? 14.475 11.776 -0.924 1.00 96.81 95 TYR A O 1
ATOM 740 N N . GLU A 1 96 ? 12.320 11.397 -0.409 1.00 96.00 96 GLU A N 1
ATOM 741 C CA . GLU A 1 96 ? 12.637 10.400 0.608 1.00 96.00 96 GLU A CA 1
ATOM 742 C C . GLU A 1 96 ? 13.316 9.173 -0.026 1.00 96.00 96 GLU A C 1
ATOM 744 O O . GLU A 1 96 ? 12.987 8.818 -1.163 1.00 96.00 96 GLU A O 1
ATOM 749 N N . PRO A 1 97 ? 14.232 8.490 0.685 1.00 94.31 97 PRO A N 1
ATOM 750 C CA . PRO A 1 97 ? 14.941 7.338 0.146 1.00 94.31 97 PRO A CA 1
ATOM 751 C C . PRO A 1 97 ? 14.006 6.222 -0.328 1.00 94.31 97 PRO A C 1
ATOM 753 O O . PRO A 1 97 ? 12.925 6.003 0.226 1.00 94.31 97 PRO A O 1
ATOM 756 N N . THR A 1 98 ? 14.458 5.486 -1.341 1.00 94.38 98 THR A N 1
ATOM 757 C CA . THR A 1 98 ? 13.789 4.274 -1.821 1.00 94.38 98 THR A CA 1
ATOM 758 C C . THR A 1 98 ? 13.719 3.195 -0.737 1.00 94.38 98 THR A C 1
ATOM 760 O O . THR A 1 98 ? 14.561 3.136 0.156 1.00 94.38 98 THR A O 1
ATOM 763 N N . LEU A 1 99 ? 12.712 2.326 -0.828 1.00 92.81 99 LEU A N 1
ATOM 764 C CA . LEU A 1 99 ? 12.490 1.209 0.097 1.00 92.81 99 LEU A CA 1
ATOM 765 C C . LEU A 1 99 ? 13.162 -0.090 -0.342 1.00 92.81 99 LEU A C 1
ATOM 767 O O . LEU A 1 99 ? 13.037 -1.105 0.341 1.00 92.81 99 LEU A O 1
ATOM 771 N N . ILE A 1 100 ? 13.803 -0.078 -1.507 1.00 92.06 100 ILE A N 1
ATOM 772 C CA . ILE A 1 100 ? 14.441 -1.247 -2.100 1.00 92.06 100 ILE A CA 1
ATOM 773 C C . ILE A 1 100 ? 15.933 -1.005 -2.264 1.00 92.06 100 ILE A C 1
ATOM 775 O O . ILE A 1 100 ? 16.376 0.108 -2.542 1.00 92.06 100 ILE A O 1
ATOM 779 N N . GLU A 1 101 ? 16.694 -2.082 -2.155 1.00 91.69 101 GLU A N 1
ATOM 780 C CA . GLU A 1 101 ? 18.108 -2.119 -2.492 1.00 91.69 101 GLU A CA 1
ATOM 781 C C . GLU A 1 101 ? 18.357 -3.218 -3.522 1.00 91.69 101 GLU A C 1
ATOM 783 O O . GLU A 1 101 ? 17.604 -4.191 -3.621 1.00 91.69 101 GLU A O 1
ATOM 788 N N . VAL A 1 102 ? 19.411 -3.046 -4.312 1.00 89.38 102 VAL A N 1
ATOM 789 C CA . VAL A 1 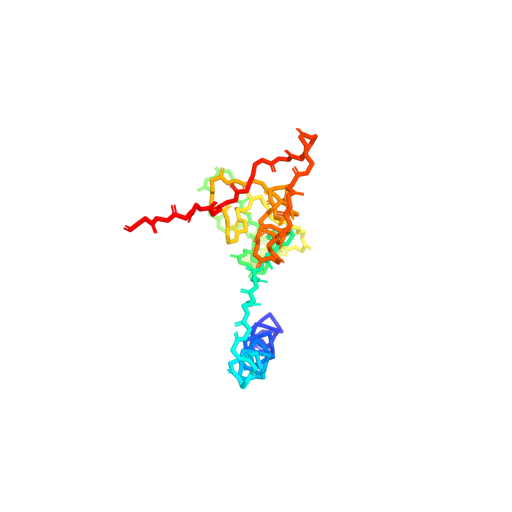102 ? 19.903 -4.104 -5.191 1.00 89.38 102 VAL A CA 1
ATOM 790 C C . VAL A 1 102 ? 20.906 -4.913 -4.383 1.00 89.38 102 VAL A C 1
ATOM 792 O O . VAL A 1 102 ? 21.934 -4.378 -3.973 1.00 89.38 102 VAL A O 1
ATOM 795 N N . VAL A 1 103 ? 20.588 -6.182 -4.142 1.00 90.38 103 VAL A N 1
ATOM 796 C CA . VAL A 1 103 ? 21.501 -7.146 -3.519 1.00 90.38 103 VAL A CA 1
ATOM 797 C C . VAL A 1 103 ? 22.240 -7.923 -4.609 1.00 90.38 103 VAL A C 1
ATOM 799 O O . VAL A 1 103 ? 21.643 -8.249 -5.638 1.00 90.38 103 VAL A O 1
ATOM 802 N N . GLU A 1 104 ? 23.532 -8.174 -4.397 1.00 75.44 104 GLU A N 1
ATOM 803 C CA . GLU A 1 104 ? 24.371 -9.014 -5.271 1.00 75.44 104 GLU A CA 1
ATOM 804 C C . GLU A 1 104 ? 24.152 -10.514 -5.030 1.00 75.44 104 GLU A C 1
ATOM 806 O O . GLU A 1 104 ? 23.953 -10.913 -3.857 1.00 75.44 104 GLU A O 1
#

InterPro domains:
  IPR005995 Phosphoglycerate mutase, 2,3-bisphosphoglycerate-independent [PTHR31637] (15-102)
  IPR006124 Metalloenzyme [PF01676] (15-75)
  IPR017850 Alkaline-phosphatase-like, core domain superfamily [G3DSA:3.40.720.10] (13-104)
  IPR017850 Alkaline-phosphatase-like, core domain superfamily [SSF53649] (13-95)